Protein AF-A0A954V2C8-F1 (afdb_monomer)

Structure (mmCIF, N/CA/C/O backbone):
data_AF-A0A954V2C8-F1
#
_entry.id   AF-A0A954V2C8-F1
#
loop_
_atom_site.group_PDB
_atom_site.id
_atom_site.type_symbol
_atom_site.label_atom_id
_atom_site.label_alt_id
_atom_site.label_comp_id
_atom_site.label_asym_id
_atom_site.label_entity_id
_atom_site.label_seq_id
_atom_site.pdbx_PDB_ins_code
_atom_site.Cartn_x
_atom_site.Cartn_y
_atom_site.Cartn_z
_atom_site.occupancy
_atom_site.B_iso_or_equiv
_atom_site.auth_seq_id
_atom_site.auth_comp_id
_atom_site.auth_asym_id
_atom_site.auth_atom_id
_atom_site.pdbx_PDB_model_num
ATOM 1 N N . VAL A 1 1 ? -4.708 14.222 17.132 1.00 89.75 1 VAL A N 1
ATOM 2 C CA . VAL A 1 1 ? -4.871 14.617 15.710 1.00 89.75 1 VAL A CA 1
ATOM 3 C C . VAL A 1 1 ? -5.239 13.429 14.823 1.00 89.75 1 VAL A C 1
ATOM 5 O O . VAL A 1 1 ? -6.323 13.469 14.267 1.00 89.75 1 VAL A O 1
ATOM 8 N N . LEU A 1 2 ? -4.430 12.357 14.732 1.00 93.62 2 LEU A N 1
ATOM 9 C CA . LEU A 1 2 ? -4.734 11.203 13.856 1.00 93.62 2 LEU A CA 1
ATOM 10 C C . LEU A 1 2 ? -6.128 10.601 14.092 1.00 93.62 2 LEU A C 1
ATOM 12 O O . LEU A 1 2 ? -6.937 10.583 13.173 1.00 93.62 2 LEU A O 1
ATOM 16 N N . ARG A 1 3 ? -6.427 10.190 15.333 1.00 96.06 3 ARG A N 1
ATOM 17 C CA . ARG A 1 3 ? -7.722 9.588 15.697 1.00 96.06 3 ARG A CA 1
ATOM 18 C C . ARG A 1 3 ? -8.913 10.437 15.246 1.00 96.06 3 ARG A C 1
ATOM 20 O O . ARG A 1 3 ? -9.861 9.908 14.682 1.00 96.06 3 ARG A O 1
ATOM 27 N N . GLU A 1 4 ? -8.841 11.741 15.491 1.00 96.94 4 GLU A N 1
ATOM 28 C CA . GLU A 1 4 ? -9.929 12.669 15.181 1.00 96.94 4 GLU A CA 1
ATOM 29 C C . GLU A 1 4 ? -10.133 12.824 13.674 1.00 96.94 4 GLU A C 1
ATOM 31 O O . GLU A 1 4 ? -11.254 12.710 13.195 1.00 96.94 4 GLU A O 1
ATOM 36 N N . ASN A 1 5 ? -9.048 12.979 12.910 1.00 96.25 5 ASN A N 1
ATOM 37 C CA . ASN A 1 5 ? -9.135 13.076 11.452 1.00 96.25 5 ASN A CA 1
ATOM 38 C C . ASN A 1 5 ? -9.752 11.819 10.829 1.00 96.25 5 ASN A C 1
ATOM 40 O O . ASN A 1 5 ? -10.566 11.920 9.912 1.00 96.25 5 ASN A O 1
ATOM 44 N N . ILE A 1 6 ? -9.391 10.637 11.336 1.00 95.81 6 ILE A N 1
ATOM 45 C CA . ILE A 1 6 ? -9.937 9.371 10.839 1.00 95.81 6 ILE A CA 1
ATOM 46 C C . ILE A 1 6 ? -11.430 9.263 11.186 1.00 95.81 6 ILE A C 1
ATOM 48 O O . ILE A 1 6 ? -12.241 8.997 10.300 1.00 95.81 6 ILE A O 1
ATOM 52 N N . LYS A 1 7 ? -11.817 9.551 12.440 1.00 95.62 7 LYS A N 1
ATOM 53 C CA . LYS A 1 7 ? -13.230 9.562 12.864 1.00 95.62 7 LYS A CA 1
ATOM 54 C C . LYS A 1 7 ? -14.073 10.528 12.037 1.00 95.62 7 LYS A C 1
ATOM 56 O O . LYS A 1 7 ? -15.129 10.143 11.542 1.00 95.62 7 LYS A O 1
ATOM 61 N N . LEU A 1 8 ? -13.593 11.759 11.864 1.00 97.06 8 LEU A N 1
ATOM 62 C CA . LEU A 1 8 ? -14.291 12.788 11.101 1.00 97.06 8 LEU A CA 1
ATOM 63 C C . LEU A 1 8 ? -14.461 12.382 9.633 1.00 97.06 8 LEU A C 1
ATOM 65 O O . LEU A 1 8 ? -15.518 12.616 9.054 1.00 97.06 8 LEU A O 1
ATOM 69 N N . THR A 1 9 ? -13.452 11.736 9.044 1.00 95.62 9 THR A N 1
ATOM 70 C CA . THR A 1 9 ? -13.525 11.240 7.662 1.00 95.62 9 THR A CA 1
ATOM 71 C C . THR A 1 9 ? -14.572 10.138 7.519 1.00 95.62 9 THR A C 1
ATOM 73 O O . THR A 1 9 ? -15.403 10.220 6.618 1.00 95.62 9 THR A O 1
ATOM 76 N N . ASN A 1 10 ? -14.599 9.155 8.426 1.00 94.94 10 ASN A N 1
ATOM 77 C CA . ASN A 1 10 ? -15.616 8.096 8.411 1.00 94.94 10 ASN A CA 1
ATOM 78 C C . ASN A 1 10 ? -17.031 8.660 8.571 1.00 94.94 10 ASN A C 1
ATOM 80 O O . ASN A 1 10 ? -17.935 8.271 7.833 1.00 94.94 10 ASN A O 1
ATOM 84 N N . LEU A 1 11 ? -17.214 9.617 9.486 1.00 96.44 11 LEU A N 1
ATOM 85 C CA . LEU A 1 11 ? -18.491 10.308 9.645 1.00 96.44 11 LEU A CA 1
ATOM 86 C C . LEU A 1 11 ? -18.884 11.039 8.355 1.00 96.44 11 LEU A C 1
ATOM 88 O O . LEU A 1 11 ? -20.008 10.901 7.886 1.00 96.44 11 LEU A O 1
ATOM 92 N N . ALA A 1 12 ? -17.956 11.774 7.740 1.00 97.62 12 ALA A N 1
ATOM 93 C CA . ALA A 1 12 ? -18.225 12.501 6.505 1.00 97.62 12 ALA A CA 1
ATOM 94 C C . ALA A 1 12 ? -18.574 11.572 5.329 1.00 97.62 12 ALA A C 1
ATOM 96 O O . ALA A 1 12 ? -19.470 11.907 4.558 1.00 97.62 12 ALA A O 1
ATOM 97 N N . LEU A 1 13 ? -17.904 10.422 5.188 1.00 96.94 13 LEU A N 1
ATOM 98 C CA . LEU A 1 13 ? -18.220 9.425 4.156 1.00 96.94 13 LEU A CA 1
ATOM 99 C C . LEU A 1 13 ? -19.633 8.860 4.339 1.00 96.94 13 LEU A C 1
ATOM 101 O O . LEU A 1 13 ? -20.405 8.802 3.379 1.00 96.94 13 LEU A O 1
ATOM 105 N N . LYS A 1 14 ? -20.003 8.523 5.577 1.00 96.88 14 LYS A N 1
ATOM 106 C CA . LYS A 1 14 ? -21.335 8.010 5.892 1.00 96.88 14 LYS A CA 1
ATOM 107 C C . LYS A 1 14 ? -22.422 9.050 5.632 1.00 96.88 14 LYS A C 1
ATOM 109 O O . LYS A 1 14 ? -23.366 8.773 4.901 1.00 96.88 14 LYS A O 1
ATOM 114 N N . GLU A 1 15 ? -22.266 10.258 6.165 1.00 98.19 15 GLU A N 1
ATOM 115 C CA . GLU A 1 15 ? -23.283 11.314 6.072 1.00 98.19 15 GLU A CA 1
ATOM 116 C C . GLU A 1 15 ? -23.448 11.862 4.649 1.00 98.19 15 GLU A C 1
ATOM 118 O O . GLU A 1 15 ? -24.555 12.199 4.235 1.00 98.19 15 GLU A O 1
ATOM 123 N N . ARG A 1 16 ? -22.357 11.982 3.880 1.00 98.19 16 ARG A N 1
ATOM 124 C CA . ARG A 1 16 ? -22.406 12.638 2.561 1.00 98.19 16 ARG A CA 1
ATOM 125 C C . ARG A 1 16 ? -22.724 11.688 1.420 1.00 98.19 16 ARG A C 1
ATOM 127 O O . ARG A 1 16 ? -23.333 12.121 0.447 1.00 98.19 16 ARG A O 1
ATOM 134 N N . ILE A 1 17 ? -22.260 10.441 1.500 1.00 97.75 17 ILE A N 1
ATOM 135 C CA . ILE A 1 17 ? -22.368 9.483 0.391 1.00 97.75 17 ILE A CA 1
ATOM 136 C C . ILE A 1 17 ? -22.823 8.085 0.829 1.00 97.75 17 ILE A C 1
ATOM 138 O O . ILE A 1 17 ? -22.854 7.181 0.000 1.00 97.75 17 ILE A O 1
ATOM 142 N N . GLY A 1 18 ? -23.198 7.891 2.099 1.00 97.31 18 GLY A N 1
ATOM 143 C CA . GLY A 1 18 ? -23.757 6.628 2.591 1.00 97.31 18 GLY A CA 1
ATOM 144 C C . GLY A 1 18 ? -22.753 5.476 2.671 1.00 97.31 18 GLY A C 1
ATOM 145 O O . GLY A 1 18 ? -23.170 4.321 2.691 1.00 97.31 18 GLY A O 1
ATOM 146 N N . ILE A 1 19 ? -21.447 5.764 2.687 1.00 96.19 19 ILE A N 1
ATOM 147 C CA . ILE A 1 19 ? -20.392 4.741 2.696 1.00 96.19 19 ILE A CA 1
ATOM 148 C C . ILE A 1 19 ? -19.804 4.597 4.096 1.00 96.19 19 ILE A C 1
ATOM 150 O O . ILE A 1 19 ? -19.318 5.564 4.681 1.00 96.19 19 ILE A O 1
ATOM 154 N N . GLU A 1 20 ? -19.772 3.362 4.591 1.00 94.69 20 GLU A N 1
ATOM 155 C CA . GLU A 1 20 ? -18.955 2.969 5.737 1.00 94.69 20 GLU A CA 1
ATOM 156 C C . GLU A 1 20 ? -17.643 2.363 5.227 1.00 94.69 20 GLU A C 1
ATOM 158 O O . GLU A 1 20 ? -17.639 1.446 4.403 1.00 94.69 20 GLU A O 1
ATOM 163 N N . ALA A 1 21 ? -16.512 2.916 5.666 1.00 94.19 21 ALA A N 1
ATOM 164 C CA . ALA A 1 21 ? -15.205 2.442 5.236 1.00 94.19 21 ALA A CA 1
ATOM 165 C C . ALA A 1 21 ? -14.921 1.058 5.838 1.00 94.19 21 ALA A C 1
ATOM 167 O O . ALA A 1 21 ? -14.872 0.909 7.053 1.00 94.19 21 ALA A O 1
ATOM 168 N N . ASN A 1 22 ? -14.684 0.062 4.983 1.00 94.31 22 ASN A N 1
ATOM 169 C CA . ASN A 1 22 ? -14.391 -1.312 5.401 1.00 94.31 22 ASN A CA 1
ATOM 170 C C . ASN A 1 22 ? -12.888 -1.575 5.609 1.00 94.31 22 ASN A C 1
ATOM 172 O O . ASN A 1 22 ? -12.490 -2.714 5.782 1.00 94.31 22 ASN A O 1
ATOM 176 N N . GLY A 1 23 ? -12.031 -0.558 5.530 1.00 95.69 23 GLY A N 1
ATOM 177 C CA . GLY A 1 23 ? -10.582 -0.696 5.668 1.00 95.69 23 GLY A CA 1
ATOM 178 C C . GLY A 1 23 ? -9.886 0.655 5.634 1.00 95.69 23 GLY A C 1
ATOM 179 O O . GLY A 1 23 ? -10.482 1.655 5.221 1.00 95.69 23 GLY A O 1
ATOM 180 N N . PHE A 1 24 ? -8.627 0.693 6.067 1.00 96.88 24 PHE A N 1
ATOM 181 C CA . PHE A 1 24 ? -7.891 1.948 6.196 1.00 96.88 24 PHE A CA 1
ATOM 182 C C . PHE A 1 24 ? -6.630 1.992 5.326 1.00 96.88 24 PHE A C 1
ATOM 184 O O . PHE A 1 24 ? -5.705 1.199 5.475 1.00 96.88 24 PHE A O 1
ATOM 191 N N . ARG A 1 25 ? -6.555 2.976 4.429 1.00 95.44 25 ARG A N 1
ATOM 192 C CA . ARG A 1 25 ? -5.385 3.237 3.581 1.00 95.44 25 ARG A CA 1
ATOM 193 C C . ARG A 1 25 ? -4.656 4.474 4.100 1.00 95.44 25 ARG A C 1
ATOM 195 O O . ARG A 1 25 ? -5.253 5.544 4.208 1.00 95.44 25 ARG A O 1
ATOM 202 N N . THR A 1 26 ? -3.363 4.359 4.401 1.00 92.94 26 THR A N 1
ATOM 203 C CA . THR A 1 26 ? -2.565 5.535 4.785 1.00 92.94 26 THR A CA 1
ATOM 204 C C . THR A 1 26 ? -2.386 6.520 3.621 1.00 92.94 26 THR A C 1
ATOM 206 O O . THR A 1 26 ? -2.422 6.118 2.461 1.00 92.94 26 THR A O 1
ATOM 209 N N . PRO A 1 27 ? -2.100 7.810 3.885 1.00 88.00 27 PRO A N 1
ATOM 210 C CA . PRO A 1 27 ? -1.875 8.803 2.824 1.00 88.00 27 PRO A CA 1
ATOM 211 C C . PRO A 1 27 ? -0.700 8.499 1.874 1.00 88.00 27 PRO A C 1
ATOM 213 O O . PRO A 1 27 ? -0.596 9.103 0.813 1.00 88.00 27 PRO A O 1
ATOM 216 N N . GLY A 1 28 ? 0.199 7.585 2.253 1.00 87.62 28 GLY A N 1
ATOM 217 C CA . GLY A 1 28 ? 1.349 7.153 1.458 1.00 87.62 28 GLY A CA 1
ATOM 218 C C . GLY A 1 28 ? 1.66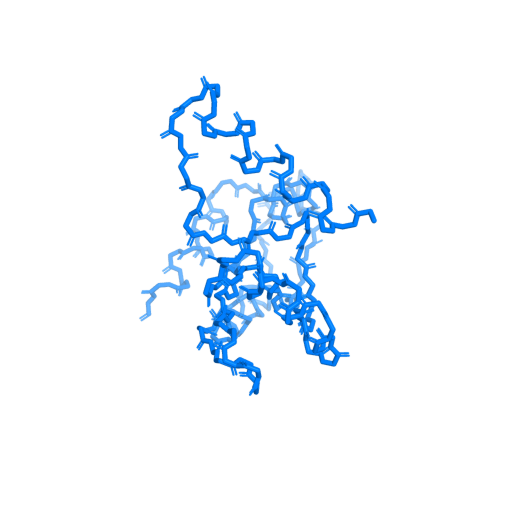6 5.674 1.669 1.00 87.62 28 GLY A C 1
ATOM 219 O O . GLY A 1 28 ? 1.001 5.000 2.460 1.00 87.62 28 GLY A O 1
ATOM 220 N N . GLY A 1 29 ? 2.638 5.160 0.917 1.00 91.56 29 GLY A N 1
ATOM 221 C CA . GLY A 1 29 ? 3.206 3.823 1.099 1.00 91.56 29 GLY A CA 1
ATOM 222 C C . GLY A 1 29 ? 4.467 3.868 1.946 1.00 91.56 29 GLY A C 1
ATOM 223 O O . GLY A 1 29 ? 5.335 4.704 1.708 1.00 91.56 29 GLY A O 1
ATOM 224 N N . PHE A 1 30 ? 4.562 2.984 2.937 1.00 94.19 30 PHE A N 1
ATOM 225 C CA . PHE A 1 30 ? 5.705 2.901 3.839 1.00 94.19 30 PHE A CA 1
ATOM 226 C C . PHE A 1 30 ? 6.404 1.554 3.668 1.00 94.19 30 PHE A C 1
ATOM 228 O O . PHE A 1 30 ? 5.752 0.513 3.717 1.00 94.19 30 PHE A O 1
ATOM 235 N N . ALA A 1 31 ? 7.733 1.559 3.545 1.00 93.19 31 ALA A N 1
ATOM 236 C CA . ALA A 1 31 ? 8.518 0.335 3.352 1.00 93.19 31 ALA A CA 1
ATOM 237 C C . ALA A 1 31 ? 8.298 -0.700 4.473 1.00 93.19 31 ALA A C 1
ATOM 239 O O . ALA A 1 31 ? 8.163 -1.893 4.215 1.00 93.19 31 ALA A O 1
ATOM 240 N N . ALA A 1 32 ? 8.197 -0.235 5.721 1.00 94.88 32 ALA A N 1
ATOM 241 C CA . ALA A 1 32 ? 7.958 -1.085 6.887 1.00 94.88 32 ALA A CA 1
ATOM 242 C C . ALA A 1 32 ? 6.469 -1.219 7.268 1.00 94.88 32 ALA A C 1
ATOM 244 O O . ALA A 1 32 ? 6.145 -1.940 8.211 1.00 94.88 32 ALA A O 1
ATOM 245 N N . GLY A 1 33 ? 5.558 -0.531 6.571 1.00 96.31 33 GLY A N 1
ATOM 246 C CA . GLY A 1 33 ? 4.159 -0.423 6.990 1.00 96.31 33 GLY A CA 1
ATOM 247 C C . GLY A 1 33 ? 4.060 0.165 8.397 1.00 96.31 33 GLY A C 1
ATOM 248 O O . GLY A 1 33 ? 4.658 1.204 8.677 1.00 96.31 33 GLY A O 1
ATOM 249 N N . LEU A 1 34 ? 3.336 -0.522 9.281 1.00 97.12 34 LEU A N 1
ATOM 250 C CA . LEU A 1 34 ? 3.192 -0.182 10.699 1.00 97.12 34 LEU A CA 1
ATOM 251 C C . LEU A 1 34 ? 4.063 -1.030 11.643 1.00 97.12 34 LEU A C 1
ATOM 253 O O . LEU A 1 34 ? 3.820 -1.031 12.850 1.00 97.12 34 LEU A O 1
ATOM 257 N N . SER A 1 35 ? 5.065 -1.758 11.144 1.00 96.62 35 SER A N 1
ATOM 258 C CA . SER A 1 35 ? 5.973 -2.527 12.007 1.00 96.62 35 SER A CA 1
ATOM 259 C C . SER A 1 35 ? 6.681 -1.618 13.023 1.00 96.62 35 SER A C 1
ATOM 261 O O . SER A 1 35 ? 7.227 -0.579 12.651 1.00 96.62 35 SER A O 1
ATOM 263 N N . GLY A 1 36 ? 6.664 -2.001 14.306 1.00 97.06 36 GLY A N 1
ATOM 264 C CA . GLY A 1 36 ? 7.199 -1.196 15.414 1.00 97.06 36 GLY A CA 1
ATOM 265 C C . GLY A 1 36 ? 6.345 0.022 15.791 1.00 97.06 36 GLY A C 1
ATOM 266 O O . GLY A 1 36 ? 6.824 0.915 16.488 1.00 97.06 36 GLY A O 1
ATOM 267 N N . ARG A 1 37 ? 5.108 0.098 15.280 1.00 97.00 37 ARG A N 1
ATOM 268 C CA . ARG A 1 37 ? 4.099 1.118 15.602 1.00 97.00 37 ARG A CA 1
ATOM 269 C C . ARG A 1 37 ? 2.818 0.475 16.115 1.00 97.00 37 ARG A C 1
ATOM 271 O O . ARG A 1 37 ? 1.727 0.735 15.609 1.00 97.00 37 ARG A O 1
ATOM 278 N N . GLU A 1 38 ? 2.954 -0.375 17.125 1.00 98.06 38 GLU A N 1
ATOM 279 C CA . GLU A 1 38 ? 1.843 -1.041 17.810 1.00 98.06 38 GLU A CA 1
ATOM 280 C C . GLU A 1 38 ? 0.825 -0.021 18.341 1.00 98.06 38 GLU A C 1
ATOM 282 O O . GLU A 1 38 ? -0.373 -0.284 18.325 1.00 98.06 38 GLU A O 1
ATOM 287 N N . ASP A 1 39 ? 1.284 1.176 18.721 1.00 97.69 39 ASP A N 1
ATOM 288 C CA . ASP A 1 39 ? 0.437 2.305 19.113 1.00 97.69 39 ASP A CA 1
ATOM 289 C C . ASP A 1 39 ? -0.531 2.737 17.998 1.00 97.69 39 ASP A C 1
ATOM 291 O O . ASP A 1 39 ? -1.707 2.998 18.256 1.00 97.69 39 ASP A O 1
ATOM 295 N N . ILE A 1 40 ? -0.059 2.782 16.748 1.00 96.88 40 ILE A N 1
ATOM 296 C CA . ILE A 1 40 ? -0.905 3.084 15.588 1.00 96.88 40 ILE A CA 1
ATOM 297 C C . ILE A 1 40 ? -1.774 1.880 15.244 1.00 96.88 40 ILE A C 1
ATOM 299 O O . ILE A 1 40 ? -2.955 2.066 14.967 1.00 96.88 40 ILE A O 1
ATOM 303 N N . GLN A 1 41 ? -1.225 0.663 15.277 1.00 98.00 41 GLN A N 1
ATOM 304 C CA . GLN A 1 41 ? -1.998 -0.548 14.982 1.00 98.00 41 GLN A CA 1
ATOM 305 C C . GLN A 1 41 ? -3.226 -0.654 15.903 1.00 98.00 41 GLN A C 1
ATOM 307 O O . GLN A 1 41 ? -4.343 -0.829 15.422 1.00 98.00 41 GLN A O 1
ATOM 312 N N . GLN A 1 42 ? -3.040 -0.443 17.212 1.00 98.25 42 GLN A N 1
ATOM 313 C CA . GLN A 1 42 ? -4.128 -0.428 18.194 1.00 98.25 42 GLN A CA 1
ATOM 314 C C . GLN A 1 42 ? -5.105 0.726 17.965 1.00 98.25 42 GLN A C 1
ATOM 316 O O . GLN A 1 42 ? -6.314 0.520 17.995 1.00 98.25 42 GLN A O 1
ATOM 321 N N . LEU A 1 43 ? -4.612 1.931 17.655 1.00 97.62 43 LEU A N 1
ATOM 322 C CA . LEU A 1 43 ? -5.482 3.060 17.314 1.00 97.62 43 LEU A CA 1
ATOM 323 C C . LEU A 1 43 ? -6.404 2.732 16.133 1.00 97.62 43 LEU A C 1
ATOM 325 O O . LEU A 1 43 ? -7.565 3.132 16.155 1.00 97.62 43 LEU A O 1
ATOM 329 N N . ILE A 1 44 ? -5.902 2.043 15.107 1.00 97.50 44 ILE A N 1
ATOM 330 C CA . ILE A 1 44 ? -6.692 1.655 13.935 1.00 97.50 44 ILE A CA 1
ATOM 331 C C . ILE A 1 44 ? -7.752 0.606 14.300 1.00 97.50 44 ILE A C 1
ATOM 333 O O . ILE A 1 44 ? -8.916 0.790 13.939 1.00 97.50 44 ILE A O 1
ATOM 337 N N . LEU A 1 45 ? -7.382 -0.420 15.073 1.00 98.00 45 LEU A N 1
ATOM 338 C CA . LEU A 1 45 ? -8.320 -1.431 15.581 1.00 98.00 45 LEU A CA 1
ATOM 339 C C . LEU A 1 45 ? -9.433 -0.796 16.428 1.00 98.00 45 LEU A C 1
ATOM 341 O O . LEU A 1 45 ? -10.614 -1.044 16.205 1.00 98.00 45 LEU A O 1
ATOM 345 N N . GLU A 1 46 ? -9.084 0.101 17.353 1.00 97.50 46 GLU A N 1
ATOM 346 C CA . GLU A 1 46 ? -10.050 0.825 18.192 1.00 97.50 46 GLU A CA 1
ATOM 347 C C . GLU A 1 46 ? -10.997 1.736 17.396 1.00 97.50 46 GLU A C 1
ATOM 349 O O . GLU A 1 46 ? -12.051 2.137 17.896 1.00 97.50 46 GLU A O 1
ATOM 354 N N . LEU A 1 47 ? -10.613 2.118 16.177 1.00 96.38 47 LEU A N 1
ATOM 355 C CA . LEU A 1 47 ? -11.460 2.876 15.258 1.00 96.38 47 LEU A CA 1
ATOM 356 C C . LEU A 1 47 ? -12.382 1.985 14.417 1.00 96.38 47 LEU A C 1
ATOM 358 O O . LEU A 1 47 ? -13.167 2.525 13.637 1.00 96.38 47 LEU A O 1
ATOM 362 N N . GLY A 1 48 ? -12.328 0.667 14.617 1.00 96.00 48 GLY A N 1
ATOM 363 C CA . GLY A 1 48 ? -13.204 -0.313 13.982 1.00 96.00 48 GLY A CA 1
ATOM 364 C C . GLY A 1 48 ? -12.701 -0.829 12.637 1.00 96.00 48 GLY A C 1
ATOM 365 O O . GLY A 1 48 ? -13.503 -1.333 11.860 1.00 96.00 48 GLY A O 1
ATOM 366 N N . PHE A 1 49 ? -11.409 -0.681 12.333 1.00 97.81 49 PHE A N 1
ATOM 367 C CA . PHE A 1 49 ? -10.819 -1.251 11.124 1.00 97.81 49 PHE A CA 1
ATOM 368 C C . PHE A 1 49 ? -10.049 -2.526 11.449 1.00 97.81 49 PHE A C 1
ATOM 370 O O . PHE A 1 49 ? -9.076 -2.488 12.200 1.00 97.81 49 PHE A O 1
ATOM 377 N N . ASP A 1 50 ? -10.422 -3.622 10.797 1.00 97.81 50 ASP A N 1
ATOM 378 C CA . ASP A 1 50 ? -9.750 -4.914 10.967 1.00 97.81 50 ASP A CA 1
ATOM 379 C C . ASP A 1 50 ? -8.549 -5.090 10.025 1.00 97.81 50 ASP A C 1
ATOM 381 O O . ASP A 1 50 ? -7.715 -5.977 10.223 1.00 97.81 50 ASP A O 1
ATOM 385 N N . TRP A 1 51 ? -8.428 -4.232 9.003 1.00 98.56 51 TRP A N 1
ATOM 386 C CA . TRP A 1 51 ? -7.299 -4.246 8.079 1.00 98.56 51 TRP A CA 1
ATOM 387 C C . TRP A 1 51 ? -6.870 -2.863 7.590 1.00 98.56 51 TRP A C 1
ATOM 389 O O . TRP A 1 51 ? -7.649 -1.903 7.525 1.00 98.56 51 TRP A O 1
ATOM 399 N N . VAL A 1 52 ? -5.597 -2.789 7.210 1.00 98.25 52 VAL A N 1
ATOM 400 C CA . VAL A 1 52 ? -4.947 -1.616 6.639 1.00 98.25 52 VAL A CA 1
ATOM 401 C C . VAL A 1 52 ? -4.240 -1.933 5.335 1.00 98.25 52 VAL A C 1
ATOM 403 O O . VAL A 1 52 ? -3.856 -3.067 5.081 1.00 98.25 52 VAL A O 1
ATOM 406 N N . SER A 1 53 ? -3.999 -0.895 4.542 1.00 98.00 53 SER A N 1
ATOM 407 C CA . SER A 1 53 ? -3.008 -0.918 3.474 1.00 98.00 53 SER A CA 1
ATOM 408 C C . SER A 1 53 ? -2.032 0.240 3.685 1.00 98.00 53 SER A C 1
ATOM 410 O O . SER A 1 53 ? -2.345 1.409 3.451 1.00 98.00 53 SER A O 1
ATOM 412 N N . CYS A 1 54 ? -0.856 -0.074 4.214 1.00 96.62 54 CYS A N 1
ATOM 413 C CA . CYS A 1 54 ? 0.234 0.847 4.557 1.00 96.62 54 CYS A CA 1
ATOM 414 C C . CYS A 1 54 ? 1.569 0.355 3.988 1.00 96.62 54 CYS A C 1
ATOM 416 O O . CYS A 1 54 ? 2.388 1.162 3.539 1.00 96.62 54 CYS A O 1
ATOM 418 N N . ARG A 1 55 ? 1.731 -0.975 3.987 1.00 97.44 55 ARG A N 1
ATOM 419 C CA . ARG A 1 55 ? 2.704 -1.799 3.266 1.00 97.44 55 ARG A CA 1
ATOM 420 C C . ARG A 1 55 ? 3.030 -1.304 1.866 1.00 97.44 55 ARG A C 1
ATOM 422 O O . ARG A 1 55 ? 2.196 -1.544 1.013 1.00 97.44 55 ARG A O 1
ATOM 429 N N . TYR A 1 56 ? 4.182 -0.710 1.563 1.00 95.62 56 TYR A N 1
ATOM 430 C CA . TYR A 1 56 ? 4.630 -0.632 0.163 1.00 95.62 56 TYR A CA 1
ATOM 431 C C . TYR A 1 56 ? 6.071 -1.121 0.028 1.00 95.62 56 TYR A C 1
ATOM 433 O O . TYR A 1 56 ? 6.987 -0.368 0.370 1.00 95.62 56 TYR A O 1
ATOM 441 N N . PRO A 1 57 ? 6.280 -2.380 -0.405 1.00 93.94 57 PRO A N 1
ATOM 442 C CA . PRO A 1 57 ? 7.615 -2.935 -0.568 1.00 93.94 57 PRO A CA 1
ATOM 443 C C . PRO A 1 57 ? 8.465 -2.083 -1.510 1.00 93.94 57 PRO A C 1
ATOM 445 O O . PRO A 1 57 ? 8.021 -1.640 -2.576 1.00 93.94 57 PRO A O 1
ATOM 448 N N . ALA A 1 58 ? 9.701 -1.833 -1.088 1.00 90.56 58 ALA A N 1
ATOM 449 C CA . ALA A 1 58 ? 10.648 -1.102 -1.905 1.00 90.56 58 ALA A CA 1
ATOM 450 C C . ALA A 1 58 ? 11.001 -1.936 -3.141 1.00 90.56 58 ALA A C 1
ATOM 452 O O . ALA A 1 58 ? 11.282 -3.124 -3.040 1.00 90.56 58 ALA A O 1
ATOM 453 N N . HIS A 1 59 ? 11.017 -1.293 -4.298 1.00 89.38 59 HIS A N 1
ATOM 454 C CA . HIS A 1 59 ? 11.523 -1.853 -5.543 1.00 89.38 59 HIS A CA 1
ATOM 455 C C . HIS A 1 59 ? 12.413 -0.799 -6.180 1.00 89.38 59 HIS A C 1
ATOM 457 O O . HIS A 1 59 ? 12.104 0.397 -6.169 1.00 89.38 59 HIS A O 1
ATOM 463 N N . ALA A 1 60 ? 13.554 -1.246 -6.689 1.00 74.56 60 ALA A N 1
ATOM 464 C CA . ALA A 1 60 ? 14.411 -0.401 -7.493 1.00 74.56 60 ALA A CA 1
ATOM 465 C C . ALA A 1 60 ? 13.744 -0.110 -8.848 1.00 74.56 60 ALA A C 1
ATOM 467 O O . ALA A 1 60 ? 12.882 -0.863 -9.294 1.00 74.56 60 ALA A O 1
ATOM 468 N N . ALA A 1 61 ? 14.232 0.947 -9.503 1.00 58.50 61 ALA A N 1
ATOM 469 C CA . ALA A 1 61 ? 13.994 1.290 -10.908 1.00 58.50 61 ALA A CA 1
ATOM 470 C C . ALA A 1 61 ? 12.790 2.179 -11.246 1.00 58.50 61 ALA A C 1
ATO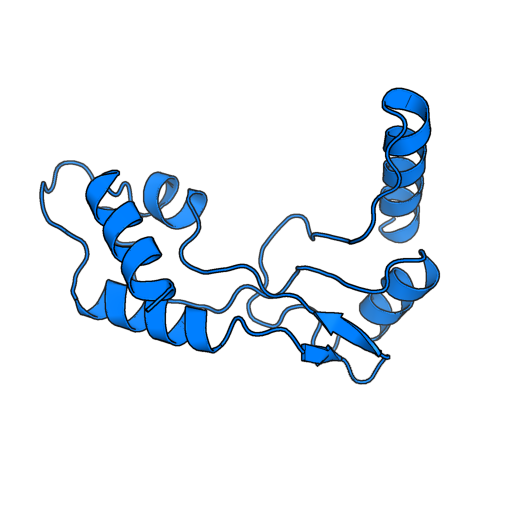M 472 O O . ALA A 1 61 ? 11.983 1.882 -12.125 1.00 58.50 61 ALA A O 1
ATOM 473 N N . MET A 1 62 ? 12.786 3.371 -10.653 1.00 69.75 62 MET A N 1
ATOM 474 C CA . MET A 1 62 ? 12.067 4.514 -11.217 1.00 69.75 62 MET A CA 1
ATOM 475 C C . MET A 1 62 ? 13.035 5.355 -12.062 1.00 69.75 62 MET A C 1
ATOM 477 O O . MET A 1 62 ? 13.320 6.502 -11.726 1.00 69.75 62 MET A O 1
ATOM 481 N N . GLU A 1 63 ? 13.626 4.758 -13.100 1.00 70.81 63 GLU A N 1
ATOM 482 C CA . GLU A 1 63 ? 14.414 5.519 -14.079 1.00 70.81 63 GLU A CA 1
ATOM 483 C C . GLU A 1 63 ? 13.468 6.451 -14.841 1.00 70.81 63 GLU A C 1
ATOM 485 O O . GLU A 1 63 ? 12.427 5.994 -15.313 1.00 70.81 63 GLU A O 1
ATOM 490 N N . ASP A 1 64 ? 13.801 7.743 -14.930 1.00 77.88 64 ASP A N 1
ATOM 491 C CA . ASP A 1 64 ? 13.059 8.678 -15.781 1.00 77.88 64 ASP A CA 1
ATOM 492 C C . ASP A 1 64 ? 13.405 8.367 -17.243 1.00 77.88 64 ASP A C 1
ATOM 494 O O . ASP A 1 64 ? 14.508 8.648 -17.714 1.00 77.88 64 ASP A O 1
ATOM 498 N N . LEU A 1 65 ? 12.462 7.735 -17.939 1.00 82.62 65 LEU A N 1
ATOM 499 C CA . LEU A 1 65 ? 12.585 7.323 -19.336 1.00 82.62 65 LEU A CA 1
ATOM 500 C C . LEU A 1 65 ? 11.946 8.340 -20.292 1.00 82.62 65 LEU A C 1
ATOM 502 O O . LEU A 1 65 ? 11.585 7.991 -21.418 1.00 82.62 65 LEU A O 1
ATOM 506 N N . HIS A 1 66 ? 11.788 9.597 -19.864 1.00 79.44 66 HIS A N 1
ATOM 507 C CA . HIS A 1 66 ? 11.233 10.643 -20.716 1.00 79.44 66 HIS A CA 1
ATOM 508 C C . HIS A 1 66 ? 11.948 10.715 -22.066 1.00 79.44 66 HIS A C 1
ATOM 510 O O . HIS A 1 66 ? 13.159 10.917 -22.114 1.00 79.44 66 HIS A O 1
ATOM 516 N N . GLU A 1 67 ? 11.188 10.593 -23.156 1.00 75.69 67 GLU A N 1
ATOM 517 C CA . GLU A 1 67 ? 11.683 10.741 -24.536 1.00 75.69 67 GLU A CA 1
ATOM 518 C C . GLU A 1 67 ? 12.808 9.766 -24.935 1.00 75.69 67 GLU A C 1
ATOM 520 O O . GLU A 1 67 ? 13.370 9.895 -26.020 1.00 75.69 67 GLU A O 1
ATOM 525 N N . THR A 1 68 ? 13.134 8.761 -24.115 1.00 79.19 68 THR A N 1
ATOM 526 C CA . THR A 1 68 ? 14.239 7.838 -24.419 1.00 79.19 68 THR A CA 1
ATOM 527 C C . THR A 1 68 ? 13.829 6.726 -25.381 1.00 79.19 68 THR A C 1
ATOM 529 O O . THR A 1 68 ? 14.692 5.985 -25.845 1.00 79.19 68 THR A O 1
ATOM 532 N N . GLU A 1 69 ? 12.523 6.574 -25.656 1.00 82.88 69 GLU A N 1
ATOM 533 C CA . GLU A 1 69 ? 11.875 5.432 -26.329 1.00 82.88 69 GLU A CA 1
ATOM 534 C C . GLU A 1 69 ? 12.210 4.051 -25.723 1.00 82.88 69 GLU A C 1
ATOM 536 O O . GLU A 1 69 ? 11.555 3.063 -26.051 1.00 82.88 69 GLU A O 1
ATOM 541 N N . ALA A 1 70 ? 13.171 3.971 -24.804 1.00 87.50 70 ALA A N 1
ATOM 542 C CA . ALA A 1 70 ? 13.692 2.757 -24.220 1.00 87.50 70 ALA A CA 1
ATOM 543 C C . ALA A 1 70 ? 12.703 2.176 -23.198 1.00 87.50 70 ALA A C 1
ATOM 545 O O . ALA A 1 70 ? 12.049 2.927 -22.468 1.00 87.50 70 ALA A O 1
ATOM 546 N N . PRO A 1 71 ? 12.576 0.842 -23.129 1.00 89.00 71 PRO A N 1
ATOM 547 C CA . PRO A 1 71 ? 11.837 0.193 -22.059 1.00 89.00 71 PRO A CA 1
ATOM 548 C C . PRO A 1 71 ? 12.614 0.268 -20.733 1.00 89.00 71 PRO A C 1
ATOM 550 O O . PRO A 1 71 ? 13.841 0.414 -20.747 1.00 89.00 71 PRO A O 1
ATOM 553 N N . PRO A 1 72 ? 11.933 0.095 -19.586 1.00 90.88 72 PRO A N 1
ATOM 554 C CA . PRO A 1 72 ? 12.598 -0.185 -18.321 1.00 90.88 72 PRO A CA 1
ATOM 555 C C . PRO A 1 72 ? 13.545 -1.376 -18.461 1.00 90.88 72 PRO A C 1
ATOM 557 O O . PRO A 1 72 ? 13.263 -2.334 -19.187 1.00 90.88 72 PRO A O 1
ATOM 560 N N . SER A 1 73 ? 14.674 -1.322 -17.757 1.00 91.00 73 SER A N 1
ATOM 561 C CA . SER A 1 73 ? 15.636 -2.423 -17.759 1.00 91.00 73 SER A CA 1
ATOM 562 C C . SER A 1 73 ? 15.002 -3.723 -17.245 1.00 91.00 73 SER A C 1
ATOM 564 O O . SER A 1 73 ? 14.072 -3.705 -16.441 1.00 91.00 73 SER A O 1
ATOM 566 N N . GLN A 1 74 ? 15.526 -4.881 -17.655 1.00 91.69 74 GLN A N 1
ATOM 567 C CA . GLN A 1 74 ? 15.041 -6.164 -17.125 1.00 91.69 74 GLN A CA 1
ATOM 568 C C . GLN A 1 74 ? 15.178 -6.228 -15.595 1.00 91.69 74 GLN A C 1
ATOM 570 O O . GLN A 1 74 ? 14.261 -6.665 -14.910 1.00 91.69 74 GLN A O 1
ATOM 575 N N . THR A 1 75 ? 16.266 -5.672 -15.053 1.00 91.56 75 THR A N 1
ATOM 576 C CA . THR A 1 75 ? 16.472 -5.518 -13.609 1.00 91.56 75 THR A CA 1
ATOM 577 C C . THR A 1 75 ? 15.329 -4.751 -12.940 1.00 91.56 75 THR A C 1
ATOM 579 O O . THR A 1 75 ? 14.944 -5.103 -11.827 1.00 91.56 75 THR A O 1
ATOM 582 N N . ALA A 1 76 ? 14.765 -3.729 -13.594 1.00 90.94 76 ALA A N 1
ATOM 583 C CA . ALA A 1 76 ? 13.601 -3.002 -13.091 1.00 90.94 76 ALA A CA 1
ATOM 584 C C . ALA A 1 76 ? 12.397 -3.928 -12.912 1.00 90.94 76 ALA A C 1
ATOM 586 O O . ALA A 1 76 ? 11.804 -3.987 -11.834 1.00 90.94 76 ALA A O 1
ATOM 587 N N . TYR A 1 77 ? 12.077 -4.686 -13.961 1.00 92.94 77 TYR A N 1
ATOM 588 C CA . TYR A 1 77 ? 10.984 -5.651 -13.936 1.00 92.94 77 TYR A CA 1
ATOM 589 C C . TYR A 1 77 ? 11.205 -6.723 -12.868 1.00 92.94 77 TYR A C 1
ATOM 591 O O . TYR A 1 77 ? 10.311 -6.958 -12.060 1.00 92.94 77 TYR A O 1
ATOM 599 N N . ASP A 1 78 ? 12.399 -7.308 -12.796 1.00 93.81 78 ASP A N 1
ATOM 600 C CA . ASP A 1 78 ? 12.717 -8.356 -11.822 1.00 93.81 78 ASP A CA 1
ATOM 601 C C . ASP A 1 78 ? 12.584 -7.852 -10.373 1.00 93.81 78 ASP A C 1
ATOM 603 O O . ASP A 1 78 ? 12.054 -8.555 -9.513 1.00 93.81 78 ASP A O 1
ATOM 607 N N . ASN A 1 79 ? 12.994 -6.606 -10.098 1.00 93.56 79 ASN A N 1
ATOM 608 C CA . ASN A 1 79 ? 12.822 -5.986 -8.780 1.00 93.56 79 ASN A CA 1
ATOM 609 C C . ASN A 1 79 ? 11.348 -5.746 -8.434 1.00 93.56 79 ASN A C 1
ATOM 611 O O . ASN A 1 79 ? 10.950 -5.952 -7.288 1.00 93.56 79 ASN A O 1
ATOM 615 N N . ILE A 1 80 ? 10.533 -5.324 -9.403 1.00 94.38 80 ILE A N 1
ATOM 616 C CA . ILE A 1 80 ? 9.087 -5.153 -9.207 1.00 94.38 80 ILE A CA 1
ATOM 617 C C . ILE A 1 80 ? 8.433 -6.498 -8.893 1.00 94.38 80 ILE A C 1
ATOM 619 O O . ILE A 1 80 ? 7.636 -6.577 -7.962 1.00 94.38 80 ILE A O 1
ATOM 623 N N . LEU A 1 81 ? 8.802 -7.561 -9.613 1.00 94.38 81 LEU A N 1
ATOM 624 C CA . LEU A 1 81 ? 8.279 -8.907 -9.371 1.00 94.38 81 LEU A CA 1
ATOM 625 C C . LEU A 1 81 ? 8.693 -9.446 -7.998 1.00 94.38 81 LEU A C 1
ATOM 627 O O . LEU A 1 81 ? 7.858 -9.990 -7.273 1.00 94.38 81 LEU A O 1
ATOM 631 N N . ALA A 1 82 ? 9.947 -9.234 -7.592 1.00 94.38 82 ALA A N 1
ATOM 632 C CA . ALA A 1 82 ? 10.404 -9.572 -6.248 1.00 94.38 82 ALA A CA 1
ATOM 633 C C . ALA A 1 82 ? 9.594 -8.820 -5.179 1.00 94.38 82 ALA A C 1
ATOM 635 O O . ALA A 1 82 ? 9.050 -9.436 -4.263 1.00 94.38 82 ALA A O 1
ATOM 636 N N . ALA A 1 83 ? 9.416 -7.508 -5.334 1.00 94.62 83 ALA A N 1
ATOM 637 C CA . ALA A 1 83 ? 8.638 -6.699 -4.401 1.00 94.62 83 ALA A CA 1
ATOM 638 C C . ALA A 1 83 ? 7.148 -7.087 -4.371 1.00 94.62 83 ALA A C 1
ATOM 640 O O . ALA A 1 83 ? 6.526 -7.063 -3.309 1.00 94.62 83 ALA A O 1
ATOM 641 N N . GLN A 1 84 ? 6.574 -7.488 -5.508 1.00 94.56 84 GLN A N 1
ATOM 642 C CA . GLN A 1 84 ? 5.209 -8.011 -5.590 1.00 94.56 84 GLN A CA 1
ATOM 643 C C . GLN A 1 84 ? 5.067 -9.329 -4.817 1.00 94.56 84 GLN A C 1
ATOM 645 O O . GLN A 1 84 ? 4.066 -9.533 -4.127 1.00 94.56 84 GLN A O 1
ATOM 650 N N . SER A 1 85 ? 6.075 -10.205 -4.869 1.00 94.06 85 SER A N 1
ATOM 651 C CA . SER A 1 85 ? 6.080 -11.445 -4.083 1.00 94.06 85 SER A CA 1
ATOM 652 C C . SER A 1 85 ? 6.107 -11.186 -2.570 1.00 94.06 85 SER A C 1
ATOM 654 O O . SER A 1 85 ? 5.539 -11.959 -1.805 1.00 94.06 85 SER A O 1
ATOM 656 N N . GLU A 1 86 ? 6.684 -10.061 -2.130 1.00 93.62 86 GLU A N 1
ATOM 657 C CA . GLU A 1 86 ? 6.659 -9.617 -0.729 1.00 93.62 86 GLU A CA 1
ATOM 658 C C . GLU A 1 86 ? 5.372 -8.873 -0.339 1.00 93.62 86 GLU A C 1
ATOM 660 O O . GLU A 1 86 ? 5.106 -8.663 0.848 1.00 93.62 86 GLU A O 1
ATOM 665 N N . ALA A 1 87 ? 4.563 -8.453 -1.312 1.00 95.25 87 ALA A N 1
ATOM 666 C CA . ALA A 1 87 ? 3.330 -7.700 -1.101 1.00 95.25 87 ALA A CA 1
ATOM 667 C C . ALA A 1 87 ? 2.135 -8.605 -0.735 1.00 95.25 87 ALA A C 1
ATOM 669 O O . ALA A 1 87 ? 1.009 -8.355 -1.162 1.00 95.25 87 ALA A O 1
ATOM 670 N N . GLN A 1 88 ? 2.365 -9.667 0.043 1.00 95.44 88 GLN A N 1
ATOM 671 C CA . GLN A 1 88 ? 1.312 -10.595 0.463 1.00 95.44 88 GLN A CA 1
ATOM 672 C C . GLN A 1 88 ? 0.676 -10.162 1.790 1.00 95.44 88 GLN A C 1
ATOM 674 O O . GLN A 1 88 ? 1.380 -9.627 2.652 1.00 95.44 88 GLN A O 1
ATOM 679 N N . PRO A 1 89 ? -0.637 -10.388 1.989 1.00 97.94 89 PRO A N 1
ATOM 680 C CA . PRO A 1 89 ? -1.293 -10.071 3.250 1.00 97.94 89 PRO A CA 1
ATOM 681 C C . PRO A 1 89 ? -0.665 -10.791 4.447 1.00 97.94 89 PRO A C 1
ATOM 683 O O . PRO A 1 89 ? -0.308 -11.967 4.357 1.00 97.94 89 PRO A O 1
ATOM 686 N N . PHE A 1 90 ? -0.574 -10.111 5.589 1.00 98.25 90 PHE A N 1
ATOM 687 C CA . PHE A 1 90 ? -0.087 -10.706 6.835 1.00 98.25 90 PHE A CA 1
ATOM 688 C C . PHE A 1 90 ? -0.705 -10.038 8.064 1.00 98.25 90 PHE A C 1
ATOM 690 O O . PHE A 1 90 ? -1.143 -8.892 8.017 1.00 98.25 90 PHE A O 1
ATOM 697 N N . LEU A 1 91 ? -0.725 -10.753 9.189 1.00 98.44 91 LEU A N 1
ATOM 698 C CA . LEU A 1 91 ? -1.194 -10.217 10.466 1.00 98.44 91 LEU A CA 1
ATOM 699 C C . LEU A 1 91 ? -0.036 -9.601 11.249 1.00 98.44 91 LEU A C 1
ATOM 701 O O . LEU A 1 91 ? 1.006 -10.231 11.442 1.00 98.44 91 LEU A O 1
ATOM 705 N N . TYR A 1 92 ? -0.247 -8.392 11.760 1.00 98.44 92 TYR A N 1
ATOM 706 C CA . TYR A 1 92 ? 0.586 -7.858 12.828 1.00 98.44 92 TYR A CA 1
ATOM 707 C C . TYR A 1 92 ? 0.358 -8.635 14.137 1.00 98.44 92 TYR A C 1
ATOM 709 O O . TYR A 1 92 ? -0.726 -9.191 14.335 1.00 98.44 92 TYR A O 1
ATOM 717 N N . PRO A 1 93 ? 1.314 -8.624 15.090 1.00 97.81 93 PRO A N 1
ATOM 718 C CA . PRO A 1 93 ? 1.130 -9.265 16.397 1.00 97.81 93 PRO A CA 1
ATOM 719 C C . PRO A 1 93 ? -0.096 -8.768 17.180 1.00 97.81 93 PRO A C 1
ATOM 721 O O . PRO A 1 93 ? -0.614 -9.479 18.035 1.00 97.81 93 PRO A O 1
ATOM 724 N N . THR A 1 94 ? -0.567 -7.553 16.889 1.00 98.12 94 THR A N 1
ATOM 725 C CA . THR A 1 94 ? -1.774 -6.950 17.475 1.00 98.12 94 THR A CA 1
ATOM 726 C C . THR A 1 94 ? -3.086 -7.513 16.922 1.00 98.12 94 THR A C 1
ATOM 728 O O . THR A 1 94 ? -4.140 -7.205 17.469 1.00 98.12 94 THR A O 1
ATOM 731 N N . GLY A 1 95 ? -3.039 -8.320 15.856 1.00 98.12 95 GLY A N 1
ATOM 732 C CA . GLY A 1 95 ? -4.211 -8.855 15.159 1.00 98.12 95 GLY A CA 1
ATOM 733 C C . GLY A 1 95 ? -4.696 -8.002 13.984 1.00 98.12 95 GLY A C 1
ATOM 734 O O . GLY A 1 95 ? -5.567 -8.450 13.246 1.00 98.12 95 GLY A O 1
ATOM 735 N N . LEU A 1 96 ? -4.123 -6.814 13.764 1.00 98.62 96 LEU A N 1
ATOM 736 C CA . LEU A 1 96 ? -4.439 -5.989 12.596 1.00 98.62 96 LEU A CA 1
ATOM 737 C C . LEU A 1 96 ? -3.903 -6.639 11.310 1.00 98.62 96 LEU A C 1
ATOM 739 O O . LEU A 1 96 ? -2.715 -6.962 11.232 1.00 98.62 96 LEU A O 1
ATOM 743 N N . LEU A 1 97 ? -4.753 -6.793 10.293 1.00 98.75 97 LEU A N 1
ATOM 744 C CA . LEU A 1 97 ? -4.354 -7.322 8.986 1.00 98.75 97 LEU A CA 1
ATOM 745 C C . LEU A 1 97 ? -3.720 -6.223 8.123 1.00 98.75 97 LEU A C 1
A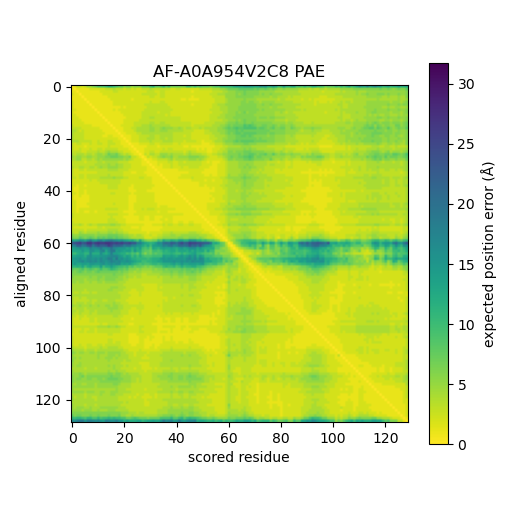TOM 747 O O . LEU A 1 97 ? -4.327 -5.189 7.867 1.00 98.75 97 LEU A O 1
ATOM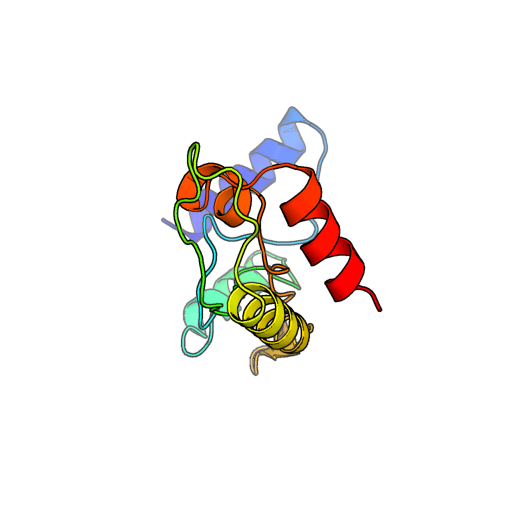 751 N N . GLU A 1 98 ? -2.509 -6.449 7.628 1.00 98.50 98 GLU A N 1
ATOM 752 C CA . GLU A 1 98 ? -1.894 -5.637 6.580 1.00 98.50 98 GLU A CA 1
ATOM 753 C C . GLU A 1 98 ? -2.176 -6.277 5.223 1.00 98.50 98 GLU A C 1
ATOM 755 O O . GLU A 1 98 ? -1.889 -7.455 5.009 1.00 98.50 98 GLU A O 1
ATOM 760 N N . ILE A 1 99 ? -2.702 -5.481 4.298 1.00 98.06 99 ILE A N 1
ATOM 761 C CA . ILE A 1 99 ? -2.808 -5.792 2.877 1.00 98.06 99 ILE A CA 1
ATOM 762 C C . ILE A 1 99 ? -1.874 -4.819 2.151 1.00 98.06 99 ILE A C 1
ATOM 764 O O . ILE A 1 99 ? -2.267 -3.677 1.869 1.00 98.06 99 ILE A O 1
ATOM 768 N N . PRO A 1 100 ? -0.624 -5.227 1.866 1.00 97.44 100 PRO A N 1
ATOM 769 C CA . PRO A 1 100 ? 0.328 -4.354 1.203 1.00 97.44 100 PRO A CA 1
ATOM 770 C C . PRO A 1 100 ? -0.182 -3.858 -0.154 1.00 97.44 100 PRO A C 1
ATOM 772 O O . PRO A 1 100 ? -0.906 -4.541 -0.874 1.00 97.44 100 PRO A O 1
ATOM 775 N N . MET A 1 101 ? 0.223 -2.649 -0.519 1.00 95.38 101 MET A N 1
ATOM 776 C CA . MET A 1 101 ? 0.091 -2.123 -1.869 1.00 95.38 101 MET A CA 1
ATOM 777 C C . MET A 1 101 ? 0.889 -2.965 -2.854 1.00 95.38 101 MET A C 1
ATOM 779 O O . MET A 1 101 ? 2.031 -3.337 -2.583 1.00 95.38 101 MET A O 1
ATOM 783 N N . SER A 1 102 ? 0.305 -3.161 -4.031 1.00 92.88 102 SER A N 1
ATOM 784 C CA . SER A 1 102 ? 0.954 -3.819 -5.159 1.00 92.88 102 SER A CA 1
ATOM 785 C C . SER A 1 102 ? 1.940 -2.865 -5.851 1.00 92.88 102 SER A C 1
ATOM 787 O O . SER A 1 102 ? 1.537 -1.769 -6.260 1.00 92.88 102 SER A O 1
ATOM 789 N N . PRO A 1 103 ? 3.229 -3.229 -5.963 1.00 93.31 103 PRO A N 1
ATOM 790 C CA .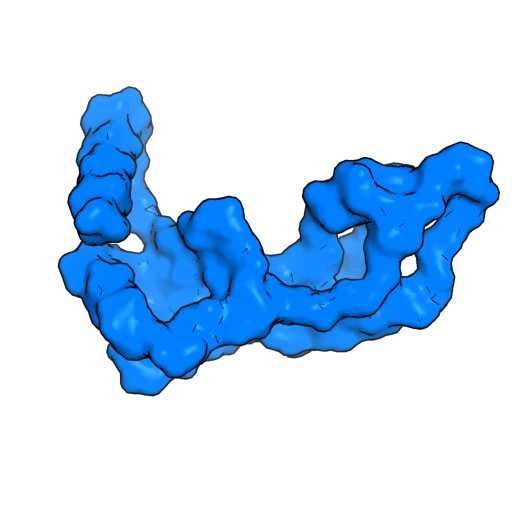 PRO A 1 103 ? 4.163 -2.573 -6.869 1.00 93.31 103 PRO A CA 1
ATOM 791 C C . PRO A 1 103 ? 4.021 -3.098 -8.312 1.00 93.31 103 PRO A C 1
ATOM 793 O O . PRO A 1 103 ? 3.649 -4.241 -8.550 1.00 93.31 103 PRO A O 1
ATOM 796 N N . VAL A 1 104 ? 4.352 -2.315 -9.335 1.00 93.00 104 VAL A N 1
ATOM 797 C CA . VAL A 1 104 ? 4.642 -0.873 -9.314 1.00 93.00 104 VAL A CA 1
ATOM 798 C C . VAL A 1 104 ? 3.329 -0.07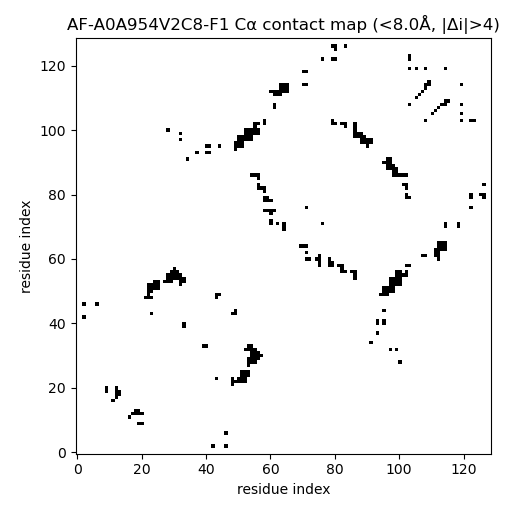8 -9.341 1.00 93.00 104 VAL A C 1
ATOM 800 O O . VAL A 1 104 ? 2.375 -0.476 -10.006 1.00 93.00 104 VAL A O 1
ATOM 803 N N . SER A 1 105 ? 3.260 1.058 -8.645 1.00 92.25 105 SER A N 1
ATOM 804 C CA . SER A 1 105 ? 2.112 1.969 -8.740 1.00 92.25 105 SER A CA 1
ATOM 805 C C . SER A 1 105 ? 2.153 2.822 -10.010 1.00 92.25 105 SER A C 1
ATOM 807 O O . SER A 1 105 ? 3.216 3.088 -10.570 1.00 92.25 105 SER A O 1
ATOM 809 N N . ASP A 1 106 ? 0.996 3.323 -10.432 1.00 91.81 106 ASP A N 1
ATOM 810 C CA . ASP A 1 106 ? 0.867 4.290 -11.526 1.00 91.81 106 ASP A CA 1
ATOM 811 C C . ASP A 1 106 ? 1.628 5.601 -11.249 1.00 91.81 106 ASP A C 1
ATOM 813 O O . ASP A 1 106 ? 2.276 6.146 -12.140 1.00 91.81 106 ASP A O 1
ATOM 817 N N . ILE A 1 107 ? 1.630 6.077 -9.999 1.00 90.44 107 ILE A N 1
ATOM 818 C CA . ILE A 1 107 ? 2.446 7.213 -9.555 1.00 90.44 107 ILE A CA 1
ATOM 819 C C . ILE A 1 107 ? 3.916 6.912 -9.810 1.00 90.44 107 ILE A C 1
ATOM 821 O O . ILE A 1 107 ? 4.623 7.747 -10.371 1.00 90.44 107 ILE A O 1
ATOM 825 N N . GLY A 1 108 ? 4.372 5.726 -9.412 1.00 89.69 108 GLY A N 1
ATOM 826 C CA . GLY A 1 108 ? 5.725 5.307 -9.703 1.00 89.69 108 GLY A CA 1
ATOM 827 C C . GLY A 1 108 ? 5.975 5.345 -11.211 1.00 89.69 108 GLY A C 1
ATOM 828 O O . GLY A 1 108 ? 6.805 6.126 -11.682 1.00 8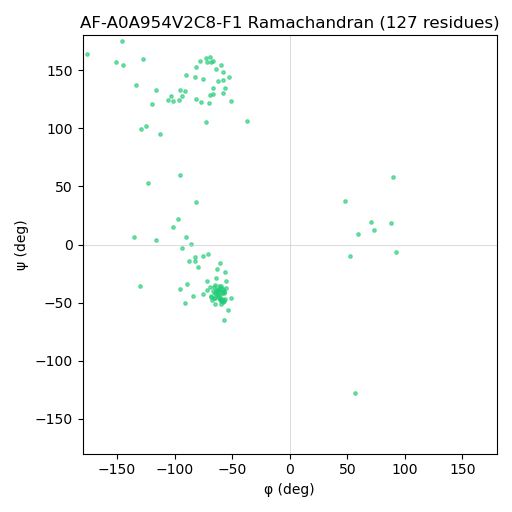9.69 108 GLY A O 1
ATOM 829 N N . ALA A 1 109 ? 5.271 4.499 -11.955 1.00 92.06 109 ALA A N 1
ATOM 830 C CA . ALA A 1 109 ? 5.540 4.263 -13.366 1.00 92.06 109 ALA A CA 1
ATOM 831 C C . ALA A 1 109 ? 5.425 5.545 -14.203 1.00 92.06 109 ALA A C 1
ATOM 833 O O . ALA A 1 109 ? 6.328 5.857 -14.973 1.00 92.06 109 ALA A O 1
ATOM 834 N N . PHE A 1 110 ? 4.360 6.329 -14.032 1.00 92.19 110 PHE A N 1
ATOM 835 C CA . PHE A 1 110 ? 4.062 7.457 -14.917 1.00 92.19 110 PHE A CA 1
ATOM 836 C C . PHE A 1 110 ? 4.578 8.801 -14.412 1.00 92.19 110 PHE A C 1
ATOM 838 O O . PHE A 1 110 ? 5.026 9.614 -15.218 1.00 92.19 110 PHE A O 1
ATOM 845 N N . ARG A 1 111 ? 4.528 9.074 -13.102 1.00 89.69 111 ARG A N 1
ATOM 846 C CA . ARG A 1 111 ? 4.957 10.384 -12.582 1.00 89.69 111 ARG A CA 1
ATOM 847 C C . ARG A 1 111 ? 6.462 10.446 -12.369 1.00 89.69 111 ARG A C 1
ATOM 849 O O . ARG A 1 111 ? 7.065 11.462 -12.696 1.00 89.69 111 ARG A O 1
ATOM 856 N N . THR A 1 112 ? 7.047 9.399 -11.794 1.00 88.31 112 THR A N 1
ATOM 857 C CA . THR A 1 112 ? 8.490 9.358 -11.522 1.00 88.31 112 THR A CA 1
ATOM 858 C C . THR A 1 112 ? 9.251 8.740 -12.684 1.00 88.31 112 THR A C 1
ATOM 860 O O . THR A 1 112 ? 10.203 9.345 -13.160 1.00 88.31 112 THR A O 1
ATOM 863 N N . GLY A 1 113 ? 8.821 7.569 -13.158 1.00 88.50 113 GLY A N 1
ATOM 864 C CA . GLY A 1 113 ? 9.509 6.860 -14.236 1.00 88.50 113 GLY A CA 1
ATOM 865 C C . GLY A 1 113 ? 9.205 7.392 -15.639 1.00 88.50 113 GLY A C 1
ATOM 866 O O . GLY A 1 113 ? 9.945 7.115 -16.576 1.00 88.50 113 GLY A O 1
ATOM 867 N N . ARG A 1 114 ? 8.103 8.137 -15.808 1.00 90.75 114 ARG A N 1
ATOM 868 C CA . ARG A 1 114 ? 7.576 8.570 -17.117 1.00 90.75 114 ARG A CA 1
ATOM 869 C C . ARG A 1 114 ? 7.482 7.439 -18.146 1.00 90.75 114 ARG A C 1
ATOM 871 O O . ARG A 1 114 ? 7.730 7.629 -19.335 1.00 90.75 114 ARG A O 1
ATOM 878 N N . TRP A 1 115 ? 7.118 6.250 -17.677 1.00 91.44 115 TRP A N 1
ATOM 879 C CA . TRP A 1 115 ? 6.959 5.072 -18.514 1.00 91.44 115 TRP A CA 1
ATOM 880 C C . TRP A 1 115 ? 5.827 5.260 -19.518 1.00 91.44 115 TRP A C 1
ATOM 882 O O . TRP A 1 115 ? 4.824 5.922 -19.246 1.00 91.44 115 TRP A O 1
ATOM 892 N N . LYS A 1 116 ? 5.948 4.595 -20.665 1.00 92.12 116 LYS A N 1
ATOM 893 C CA . LYS A 1 116 ? 4.820 4.409 -21.573 1.00 92.12 116 LYS A CA 1
ATOM 894 C C . LYS A 1 116 ? 3.828 3.402 -20.994 1.00 92.12 116 LYS A C 1
ATOM 896 O O . LYS A 1 116 ? 4.182 2.551 -20.171 1.00 92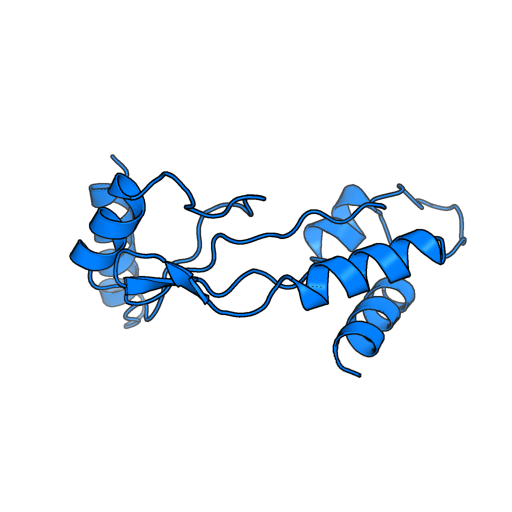.12 116 LYS A O 1
ATOM 901 N N . LEU A 1 117 ? 2.579 3.475 -21.450 1.00 93.75 117 LEU A N 1
ATOM 902 C CA . LEU A 1 117 ? 1.509 2.588 -20.992 1.00 93.75 117 LEU A CA 1
ATOM 903 C C . LEU A 1 117 ? 1.863 1.110 -21.211 1.00 93.75 117 LEU A C 1
ATOM 905 O O . LEU A 1 117 ? 1.632 0.291 -20.325 1.00 93.75 117 LEU A O 1
ATOM 909 N N . GLU A 1 118 ? 2.448 0.763 -22.358 1.00 94.19 118 GLU A N 1
ATOM 910 C CA . GLU A 1 118 ? 2.836 -0.611 -22.676 1.00 94.19 118 GLU A CA 1
ATOM 911 C C . GLU A 1 118 ? 3.834 -1.200 -21.668 1.00 94.19 118 GLU A C 1
ATOM 913 O O . GLU A 1 118 ? 3.714 -2.372 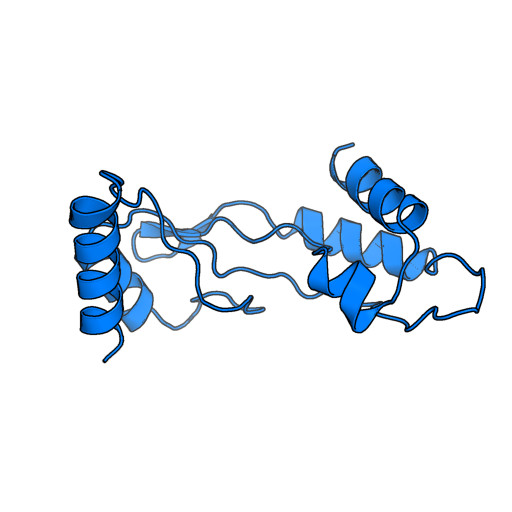-21.308 1.00 94.19 118 GLU A O 1
ATOM 918 N N . TYR A 1 119 ? 4.752 -0.386 -21.141 1.00 93.38 119 TYR A N 1
ATOM 919 C CA . TYR A 1 119 ? 5.758 -0.823 -20.173 1.00 93.38 119 TYR A CA 1
ATOM 920 C C . TYR A 1 119 ? 5.139 -1.095 -18.803 1.00 93.38 119 TYR A C 1
ATOM 922 O O . TYR A 1 119 ? 5.486 -2.086 -18.155 1.00 93.38 119 TYR A O 1
ATOM 930 N N . PHE A 1 120 ? 4.178 -0.262 -18.394 1.00 93.62 120 PHE A N 1
ATOM 931 C CA . PHE A 1 120 ? 3.387 -0.490 -17.186 1.00 93.62 120 PHE A CA 1
ATOM 932 C C . PHE A 1 120 ? 2.526 -1.753 -17.311 1.00 93.62 120 PHE A C 1
ATOM 934 O O . PHE A 1 120 ? 2.542 -2.604 -16.425 1.00 93.62 120 PHE A O 1
ATOM 941 N N . LEU A 1 121 ? 1.829 -1.934 -18.438 1.00 95.00 121 LEU A N 1
ATOM 942 C CA . LEU A 1 121 ? 1.011 -3.127 -18.677 1.00 95.00 121 LEU A CA 1
ATOM 943 C C . LEU A 1 121 ? 1.839 -4.414 -18.685 1.00 95.00 121 LEU A C 1
ATOM 945 O O . LEU A 1 121 ? 1.355 -5.443 -18.215 1.00 95.00 121 LEU A O 1
ATOM 949 N N . GLN A 1 122 ? 3.071 -4.370 -19.197 1.00 94.75 122 GLN A N 1
ATOM 950 C CA . GLN A 1 122 ? 3.997 -5.495 -19.103 1.00 94.75 122 GLN A CA 1
ATOM 951 C C . GLN A 1 122 ? 4.303 -5.842 -17.640 1.00 94.75 122 GLN A C 1
ATOM 953 O O . GLN A 1 122 ? 4.177 -7.009 -17.280 1.00 94.75 122 GLN A O 1
ATOM 958 N N . ALA A 1 123 ? 4.617 -4.856 -16.788 1.00 93.38 123 ALA A N 1
ATOM 959 C CA . ALA A 1 123 ? 4.856 -5.100 -15.361 1.00 93.38 123 ALA A CA 1
ATOM 960 C C . ALA A 1 123 ? 3.638 -5.757 -14.688 1.00 93.38 123 ALA A C 1
ATOM 962 O O . ALA A 1 123 ? 3.776 -6.797 -14.052 1.00 93.38 123 ALA A O 1
ATOM 963 N N . ILE A 1 124 ? 2.436 -5.206 -14.896 1.00 93.81 124 ILE A N 1
ATOM 964 C CA . ILE A 1 124 ? 1.203 -5.732 -14.290 1.00 93.81 124 ILE A CA 1
ATOM 965 C C . ILE A 1 124 ? 0.904 -7.164 -14.748 1.00 93.81 124 ILE A C 1
ATOM 967 O O . ILE A 1 124 ? 0.534 -8.003 -13.932 1.00 93.81 124 ILE A O 1
ATOM 971 N N . ARG A 1 125 ? 1.075 -7.467 -16.040 1.00 95.50 125 ARG A N 1
ATOM 972 C CA . ARG A 1 125 ? 0.844 -8.820 -16.572 1.00 95.50 125 ARG A CA 1
ATOM 973 C C . ARG A 1 125 ? 1.832 -9.837 -16.021 1.00 95.50 125 ARG A C 1
ATOM 975 O O . ARG A 1 125 ? 1.438 -10.975 -15.802 1.00 95.50 125 ARG A O 1
ATOM 982 N N . SER A 1 126 ? 3.084 -9.446 -15.816 1.00 93.12 126 SER A N 1
ATOM 983 C CA . SER A 1 126 ? 4.089 -10.329 -15.228 1.00 93.12 126 SER A CA 1
ATOM 984 C C . SER A 1 126 ? 3.841 -10.567 -13.734 1.00 93.12 126 SER A C 1
ATOM 986 O O . SER A 1 126 ? 4.114 -11.655 -13.249 1.00 93.12 126 SER A O 1
ATOM 988 N N . SER A 1 127 ? 3.269 -9.594 -13.018 1.00 90.56 127 SER A N 1
ATOM 989 C CA . SER A 1 127 ? 2.961 -9.683 -11.580 1.00 90.56 127 SER A CA 1
ATOM 990 C C . SER A 1 127 ? 1.808 -10.632 -11.212 1.00 90.56 127 SER A C 1
ATOM 992 O O . SER A 1 127 ? 1.565 -10.845 -10.024 1.00 90.56 127 SER A O 1
ATOM 994 N N . VAL A 1 128 ? 1.069 -11.160 -12.195 1.00 87.06 128 VAL A N 1
ATOM 995 C CA . VAL A 1 128 ? -0.104 -12.039 -11.988 1.00 87.06 128 VAL A CA 1
ATOM 996 C C . VAL A 1 128 ? 0.077 -13.460 -12.537 1.00 87.06 128 VAL A C 1
ATOM 998 O O . VAL A 1 128 ? -0.882 -14.232 -12.521 1.00 87.06 128 VAL A O 1
ATOM 1001 N N . GLN A 1 129 ? 1.259 -13.785 -13.064 1.00 73.19 129 GLN A N 1
ATOM 1002 C CA . GLN A 1 129 ? 1.617 -15.132 -13.531 1.00 73.19 129 GLN A CA 1
ATOM 1003 C C . GLN A 1 129 ? 2.146 -15.981 -12.378 1.00 73.19 129 GLN A C 1
ATOM 1005 O O . GLN A 1 129 ? 1.828 -17.191 -12.377 1.00 73.19 129 GLN A O 1
#

pLDDT: mean 93.02, std 6.51, range [58.5, 98.75]

Secondary structure (DSSP, 8-state):
-HHHHHHHHHHHHHHHH-PPPSSEEEEEEETTTTTT-HHHHHHHHHTT-SEEEEE----------TT--PPPPHHHHHHHHHHHHH---EE-TTSPEE-PPPSSPHIIIIIIS---HHHHHHHHHHTT-

Radius of gyration: 17.32 Å; Cα contacts (8 Å, |Δi|>4): 190; chains: 1; bounding box: 40×30×45 Å

Solvent-accessible surface area (backbone atoms only — not comparable to full-atom values): 7336 Å² total; per-residue (Å²): 108,70,70,56,55,53,52,52,49,47,51,48,37,34,75,74,72,70,40,79,76,86,51,45,70,53,101,57,71,30,68,66,39,63,72,97,32,62,73,56,50,50,53,42,44,78,70,71,32,65,34,33,32,30,29,25,54,73,53,63,69,65,58,68,36,66,93,60,86,58,74,81,53,69,68,28,51,53,31,28,45,53,24,37,70,67,29,55,70,47,70,46,98,88,64,41,30,39,42,29,44,67,53,76,42,67,63,48,41,47,71,54,8,38,50,56,69,68,58,51,52,49,50,58,58,61,68,74,111

Sequence (129 aa):
VLRENIKLTNLALKERIGIEANGFRTPGGFAAGLSGREDIQQLILELGFDWVSCRYPAHAAMEDLHETEAPPSQTAYDNILAAQSEAQPFLYPTGLLEIPMSPVSDIGAFRTGRWKLEYFLQAIRSSVQ

Foldseek 3Di:
DVLVVVLVVQVCCCVPPNDHDQEEEDPDADQCFCVVVVVVLVSCVVSPHQEYARHDHDFDWLAQCPPVPDATDPSRLVRLLVRLVVQPWDADPNNRIYRYDRPDDPCSCCVRNVHDPVNVVVSVVVNVD

Nearest PDB structures (foldseek):
  5ks8-assembly1_C  TM=3.780E-01  e=2.583E+00  Methylobacillus flagellatus KT
  8ras-assembly1_Q  TM=3.263E-01  e=2.583E+00  Sinapis alba
  6bnq-assembly1_K  TM=3.949E-01  e=9.538E+00  Sus scrofa
  3syl-assembly1_B  TM=3.043E-01  e=5.656E+00  Cereibacter sphaeroides

Mean predicted aligned error: 3.77 Å